Protein AF-A0A4Y2QV18-F1 (afdb_monomer_lite)

pLDDT: mean 75.85, std 22.38, range [31.89, 98.62]

Foldseek 3Di:
DDPPPDPPPCPPPDPVVVVVVVLLVVCPPDDDDPVLVVLLVVLLVLVVLLVVLVVQLVVLVVQLVPDDPPPPSNVVSVVSNVVSVVVNVVSVVVNVVSDDRPDPPDPSDDDPPVPVDPCPDDPPPDDPPPPPDPPDDDDDDDDDDDDDDDDDDPPDDDDDDDDDDDDD

Structure (mmCIF, N/CA/C/O backbone):
data_AF-A0A4Y2QV18-F1
#
_entry.id   AF-A0A4Y2QV18-F1
#
loop_
_atom_site.group_PDB
_atom_site.id
_atom_site.type_symbol
_atom_site.label_atom_id
_atom_site.label_alt_id
_atom_site.label_comp_id
_atom_site.label_asym_id
_atom_site.label_entity_id
_atom_site.label_seq_id
_atom_site.pdbx_PDB_ins_code
_atom_site.Cartn_x
_atom_site.Cartn_y
_atom_site.Cartn_z
_atom_site.occupancy
_atom_site.B_iso_or_equiv
_atom_site.auth_seq_id
_atom_site.auth_comp_id
_atom_site.auth_asym_id
_atom_site.auth_atom_id
_atom_site.pdbx_PDB_model_num
ATOM 1 N N . MET A 1 1 ? 30.999 -0.604 -33.879 1.00 43.47 1 MET A N 1
ATOM 2 C CA . MET A 1 1 ? 30.981 -1.204 -32.530 1.00 43.47 1 MET A CA 1
ATOM 3 C C . MET A 1 1 ? 30.431 -2.603 -32.686 1.00 43.47 1 MET A C 1
ATOM 5 O O . MET A 1 1 ? 29.221 -2.785 -32.724 1.00 43.47 1 MET A O 1
ATOM 9 N N . ASP A 1 2 ? 31.330 -3.554 -32.902 1.00 45.19 2 ASP A N 1
ATOM 10 C CA . ASP A 1 2 ? 30.995 -4.957 -33.115 1.00 45.19 2 ASP A CA 1
ATOM 11 C C . ASP A 1 2 ? 30.798 -5.645 -31.763 1.00 45.19 2 ASP A C 1
ATOM 13 O O . ASP A 1 2 ? 31.743 -6.153 -31.169 1.00 45.19 2 ASP A O 1
ATOM 17 N N . ASN A 1 3 ? 29.559 -5.671 -31.270 1.00 53.31 3 ASN A N 1
ATOM 18 C CA . ASN A 1 3 ? 29.176 -6.563 -30.175 1.00 53.31 3 ASN A CA 1
ATOM 19 C C . ASN A 1 3 ? 28.880 -7.959 -30.743 1.00 53.31 3 ASN A C 1
ATOM 21 O O . ASN A 1 3 ? 27.732 -8.396 -30.797 1.00 53.31 3 ASN A O 1
ATOM 25 N N . ARG A 1 4 ? 29.923 -8.679 -31.173 1.00 54.59 4 ARG A N 1
ATOM 26 C CA . ARG A 1 4 ? 29.863 -10.147 -31.213 1.00 54.59 4 ARG A CA 1
ATOM 27 C C . ARG A 1 4 ? 30.096 -10.650 -29.792 1.00 54.59 4 ARG A C 1
ATOM 29 O O . ARG A 1 4 ? 31.232 -10.829 -29.370 1.00 54.59 4 ARG A O 1
ATOM 36 N N . LEU A 1 5 ? 29.002 -10.820 -29.055 1.00 51.59 5 LEU A N 1
ATOM 37 C CA . LEU A 1 5 ? 28.983 -11.517 -27.772 1.00 51.59 5 LEU A CA 1
ATOM 38 C C . LEU A 1 5 ? 29.317 -12.991 -28.025 1.00 51.59 5 LEU A C 1
ATOM 40 O O . LEU A 1 5 ? 28.550 -13.710 -28.657 1.00 51.59 5 LEU A O 1
ATOM 44 N N . THR A 1 6 ? 30.492 -13.415 -27.576 1.00 51.50 6 THR A N 1
ATOM 45 C CA . THR A 1 6 ? 30.878 -14.823 -27.481 1.00 51.50 6 THR A CA 1
ATOM 46 C C . THR A 1 6 ? 29.953 -15.553 -26.501 1.00 51.50 6 THR A C 1
ATOM 48 O O . THR A 1 6 ? 29.607 -15.010 -25.454 1.00 51.50 6 THR A O 1
ATOM 51 N N . GLU A 1 7 ? 29.565 -16.779 -26.856 1.00 61.97 7 GLU A N 1
ATOM 52 C CA . GLU A 1 7 ? 28.457 -17.577 -26.306 1.00 61.97 7 GLU A CA 1
ATOM 53 C C . GLU A 1 7 ? 28.650 -18.377 -24.978 1.00 61.97 7 GLU A C 1
ATOM 55 O O . GLU A 1 7 ? 27.750 -19.158 -24.686 1.00 61.97 7 GLU A O 1
ATOM 60 N N . PRO A 1 8 ? 29.671 -18.239 -24.093 1.00 59.47 8 PRO A N 1
ATOM 61 C CA . PRO A 1 8 ? 29.697 -19.064 -22.871 1.00 59.47 8 PRO A CA 1
ATOM 62 C C . PRO A 1 8 ? 28.826 -18.559 -21.700 1.00 59.47 8 PRO A C 1
ATOM 64 O O . PRO A 1 8 ? 28.587 -19.313 -20.764 1.00 59.47 8 PRO A O 1
ATOM 67 N N . GLU A 1 9 ? 28.345 -17.307 -21.695 1.00 62.16 9 GLU A N 1
ATOM 68 C CA . GLU A 1 9 ? 27.638 -16.735 -20.521 1.00 62.16 9 GLU A CA 1
ATOM 69 C C . GLU A 1 9 ? 26.154 -17.129 -20.395 1.00 62.16 9 GLU A C 1
ATOM 71 O O . GLU A 1 9 ? 25.531 -16.854 -19.370 1.00 62.16 9 GLU A O 1
ATOM 76 N N . TYR A 1 10 ? 25.572 -17.751 -21.423 1.00 66.19 10 TYR A N 1
ATOM 77 C CA . TYR A 1 10 ? 24.134 -18.054 -21.485 1.00 66.19 10 TYR A CA 1
ATOM 78 C C . TYR A 1 10 ? 23.827 -19.555 -21.586 1.00 66.19 10 TYR A C 1
ATOM 80 O O . TYR A 1 10 ? 22.660 -19.950 -21.649 1.00 66.19 10 TYR A O 1
ATOM 88 N N . GLU A 1 11 ? 24.860 -20.397 -21.588 1.00 74.38 11 GLU A N 1
ATOM 89 C CA . GLU A 1 11 ? 24.728 -21.841 -21.744 1.00 74.38 11 GLU A CA 1
ATOM 90 C C . GLU A 1 11 ? 24.118 -22.463 -20.472 1.00 74.38 11 GLU A C 1
ATOM 92 O O . GLU A 1 11 ? 24.611 -22.273 -19.363 1.00 74.38 11 GLU A O 1
ATOM 97 N N . GLY A 1 12 ? 22.987 -23.164 -20.615 1.00 81.12 12 GLY A N 1
ATOM 98 C CA . GLY A 1 12 ? 22.248 -23.765 -19.493 1.00 81.12 12 GLY A CA 1
ATOM 99 C C . GLY A 1 12 ? 21.247 -22.846 -18.778 1.00 81.12 12 GLY A C 1
ATOM 100 O O . GLY A 1 12 ? 20.502 -23.328 -17.925 1.00 81.12 12 GLY A O 1
ATOM 101 N N . LEU A 1 13 ? 21.168 -21.559 -19.139 1.00 85.12 13 LEU A N 1
ATOM 102 C CA . LEU A 1 13 ? 20.156 -20.643 -18.605 1.00 85.12 13 LEU A CA 1
ATOM 103 C C . LEU A 1 13 ? 18.820 -20.794 -19.333 1.00 85.12 13 LEU A C 1
ATOM 105 O O . LEU A 1 13 ? 18.767 -20.910 -20.562 1.00 85.12 13 LEU A O 1
ATOM 109 N N . SER A 1 14 ? 17.721 -20.708 -18.584 1.00 90.38 14 SER A N 1
ATOM 110 C CA . SER A 1 14 ? 16.387 -20.622 -19.175 1.00 90.38 14 SER A CA 1
ATOM 111 C C . SER A 1 14 ? 16.250 -19.347 -20.012 1.00 90.38 14 SER A C 1
ATOM 113 O O . SER A 1 14 ? 16.845 -18.314 -19.707 1.00 90.38 14 SER A O 1
ATOM 115 N N . ILE A 1 15 ? 15.401 -19.379 -21.042 1.00 87.88 15 ILE A N 1
ATOM 116 C CA . ILE A 1 15 ? 15.138 -18.216 -21.912 1.00 87.88 15 ILE A CA 1
ATOM 117 C C . ILE A 1 15 ? 14.782 -16.965 -21.086 1.00 87.88 15 ILE A C 1
ATOM 119 O O . ILE A 1 15 ? 15.222 -15.861 -21.398 1.00 87.88 15 ILE A O 1
ATOM 123 N N . MET A 1 16 ? 14.042 -17.134 -19.987 1.00 85.00 16 MET A N 1
ATOM 124 C CA . MET A 1 16 ? 13.661 -16.033 -19.098 1.00 85.00 16 MET A CA 1
ATOM 125 C C . MET A 1 16 ? 14.858 -15.406 -18.372 1.00 85.00 16 MET A C 1
ATOM 127 O O . MET A 1 16 ? 14.900 -14.188 -18.202 1.00 85.00 16 MET A O 1
ATOM 131 N N . GLU A 1 17 ? 15.833 -16.207 -17.947 1.00 87.50 17 GLU A N 1
ATOM 132 C CA . GLU A 1 17 ? 17.068 -15.713 -17.328 1.00 87.50 17 GLU A CA 1
ATOM 133 C C . GLU A 1 17 ? 17.945 -14.990 -18.351 1.00 87.50 17 GLU A C 1
ATOM 135 O O . GLU A 1 17 ? 18.447 -13.903 -18.061 1.00 87.50 17 GLU A O 1
ATOM 140 N N . GLN A 1 18 ? 18.044 -15.522 -19.573 1.00 87.44 18 GLN A N 1
ATOM 141 C CA . GLN A 1 18 ? 18.773 -14.867 -20.662 1.00 87.44 18 GLN A CA 1
ATOM 142 C C . GLN A 1 18 ? 18.178 -13.483 -20.981 1.00 87.44 18 GLN A C 1
ATOM 144 O O . GLN A 1 18 ? 18.920 -12.502 -21.081 1.00 87.44 18 GLN A O 1
ATOM 149 N N . ILE A 1 19 ? 16.842 -13.375 -21.054 1.00 87.56 19 ILE A N 1
ATOM 150 C CA . ILE A 1 19 ? 16.132 -12.101 -21.274 1.00 87.56 19 ILE A CA 1
ATOM 151 C C . ILE A 1 19 ? 16.419 -11.103 -20.147 1.00 87.56 19 ILE A C 1
ATOM 153 O O . ILE A 1 19 ? 16.703 -9.936 -20.425 1.00 87.56 19 ILE A O 1
ATOM 157 N N . LYS A 1 20 ? 16.376 -11.537 -18.879 1.00 85.06 20 LYS A N 1
ATOM 158 C CA . LYS A 1 20 ? 16.672 -10.665 -17.729 1.00 85.06 20 LYS A CA 1
ATOM 159 C C . LYS A 1 20 ? 18.092 -10.110 -17.798 1.00 85.06 20 LYS A C 1
ATOM 161 O O . LYS A 1 20 ? 18.272 -8.902 -17.680 1.00 85.06 20 LYS A O 1
ATOM 166 N N . ILE A 1 21 ? 19.086 -10.967 -18.036 1.00 86.25 21 ILE A N 1
ATOM 167 C CA . ILE A 1 21 ? 20.491 -10.550 -18.140 1.00 86.25 21 ILE A CA 1
ATOM 168 C C . ILE A 1 21 ? 20.672 -9.570 -19.302 1.00 86.25 21 ILE A C 1
ATOM 170 O O . ILE A 1 21 ? 21.315 -8.534 -19.136 1.00 86.25 21 ILE A O 1
ATOM 174 N N . TRP A 1 22 ? 20.089 -9.863 -20.468 1.00 86.75 22 TRP A N 1
ATOM 175 C CA . TRP A 1 22 ? 20.160 -8.966 -21.620 1.00 86.75 22 TRP A CA 1
ATOM 176 C C . TRP A 1 22 ? 19.529 -7.601 -21.318 1.00 86.75 22 TRP A C 1
ATOM 178 O O . TRP A 1 22 ? 20.143 -6.570 -21.589 1.00 86.75 22 TRP A O 1
ATOM 188 N N . SER A 1 23 ? 18.356 -7.578 -20.678 1.00 82.81 23 SER A N 1
ATOM 189 C CA . SER A 1 23 ? 17.706 -6.336 -20.250 1.00 82.81 23 SER A CA 1
ATOM 190 C C . SER A 1 23 ? 18.556 -5.538 -19.259 1.00 82.81 23 SER A C 1
ATOM 192 O O . SER A 1 23 ? 18.558 -4.312 -19.333 1.00 82.81 23 SER A O 1
ATOM 194 N N . THR A 1 24 ? 19.253 -6.194 -18.331 1.00 83.75 24 THR A N 1
ATOM 195 C CA . THR A 1 24 ? 20.145 -5.521 -17.376 1.00 83.75 24 THR A CA 1
ATOM 196 C C . THR A 1 24 ? 21.332 -4.888 -18.093 1.00 83.75 24 THR A C 1
ATOM 198 O O . THR A 1 24 ? 21.568 -3.694 -17.928 1.00 83.75 24 THR A O 1
ATOM 201 N N . LYS A 1 25 ? 22.004 -5.639 -18.977 1.00 85.69 25 LYS A N 1
ATOM 202 C CA . LYS A 1 25 ? 23.137 -5.141 -19.775 1.00 85.69 25 LYS A CA 1
ATOM 203 C C . LYS A 1 25 ? 22.757 -3.935 -20.644 1.00 85.69 25 LYS A C 1
ATOM 205 O O . LYS A 1 25 ? 23.552 -3.019 -20.797 1.00 85.69 25 LYS A O 1
ATOM 210 N N . GLN A 1 26 ? 21.532 -3.892 -21.175 1.00 82.75 26 GLN A N 1
ATOM 211 C CA . GLN A 1 26 ? 21.031 -2.736 -21.938 1.00 82.75 26 GLN A CA 1
ATOM 212 C C . GLN A 1 26 ? 20.846 -1.468 -21.087 1.00 82.75 26 GLN A C 1
ATOM 214 O O . GLN A 1 26 ? 20.861 -0.359 -21.622 1.00 82.75 26 GLN A O 1
ATOM 219 N N . LYS A 1 27 ? 20.640 -1.612 -19.774 1.00 84.06 27 LYS A N 1
ATOM 220 C CA . LYS A 1 27 ? 20.477 -0.487 -18.841 1.00 84.06 27 LYS A CA 1
ATOM 221 C C . LYS A 1 27 ? 21.799 -0.028 -18.225 1.00 84.06 27 LYS A C 1
ATOM 223 O O . LYS A 1 27 ? 21.870 1.088 -17.714 1.00 84.06 27 LYS A O 1
ATOM 228 N N . GLU A 1 28 ? 22.838 -0.858 -18.255 1.00 83.88 28 GLU A N 1
ATOM 229 C CA . GLU A 1 28 ? 24.150 -0.516 -17.706 1.00 83.88 28 GLU A CA 1
ATOM 230 C C . GLU A 1 28 ? 24.774 0.688 -18.432 1.00 83.88 28 GLU A C 1
ATOM 232 O O . GLU A 1 28 ? 24.769 0.788 -19.657 1.00 83.88 28 GLU A O 1
ATOM 237 N N . GLY A 1 29 ? 25.297 1.644 -17.659 1.00 83.00 29 GLY A N 1
ATOM 238 C CA . GLY A 1 29 ? 25.950 2.852 -18.178 1.00 83.00 29 GLY A CA 1
ATOM 239 C C . GLY A 1 29 ? 25.007 3.944 -18.698 1.00 83.00 29 GLY A C 1
ATOM 240 O O . GLY A 1 29 ? 25.458 5.069 -18.917 1.00 83.00 29 GLY A O 1
ATOM 241 N N . ARG A 1 30 ? 23.704 3.667 -18.851 1.00 90.25 30 ARG A N 1
ATOM 242 C CA . ARG A 1 30 ? 22.702 4.672 -19.232 1.00 90.25 30 ARG A CA 1
ATOM 243 C C . ARG A 1 30 ? 22.115 5.355 -17.985 1.00 90.25 30 ARG A C 1
ATOM 245 O O . ARG A 1 30 ? 21.813 4.672 -17.007 1.00 90.25 30 ARG A O 1
ATOM 252 N N . PRO A 1 31 ? 21.885 6.681 -18.002 1.00 90.19 31 PRO A N 1
ATOM 253 C CA . PRO A 1 31 ? 21.084 7.322 -16.964 1.00 90.19 31 PRO A CA 1
ATOM 254 C C . PRO A 1 31 ? 19.627 6.812 -16.983 1.00 90.19 31 PRO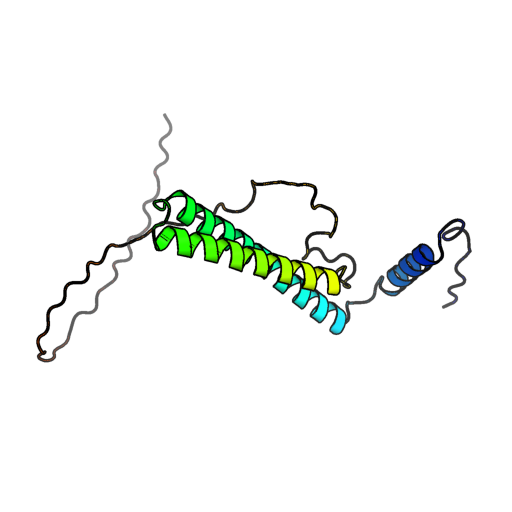 A C 1
ATOM 256 O O . PRO A 1 31 ? 19.093 6.560 -18.070 1.00 90.19 31 PRO A O 1
ATOM 259 N N . PRO A 1 32 ? 18.961 6.701 -15.816 1.00 93.06 32 PRO A N 1
ATOM 260 C CA . PRO A 1 32 ? 17.547 6.351 -15.748 1.00 93.06 32 PRO A CA 1
ATOM 261 C C . PRO A 1 32 ? 16.688 7.289 -16.593 1.00 93.06 32 PRO A C 1
ATOM 263 O O . PRO A 1 32 ? 16.917 8.500 -16.636 1.00 93.06 32 PRO A O 1
ATOM 266 N N . THR A 1 33 ? 15.690 6.722 -17.254 1.00 94.69 33 THR A N 1
ATOM 267 C CA . THR A 1 33 ? 14.694 7.493 -18.002 1.00 94.69 33 THR A CA 1
ATOM 268 C C . THR A 1 33 ? 13.711 8.193 -17.070 1.00 94.69 33 THR A C 1
ATOM 270 O O . THR A 1 33 ? 13.546 7.805 -15.913 1.00 94.69 33 THR A O 1
ATOM 273 N N . GLU A 1 34 ? 13.035 9.223 -17.577 1.00 95.94 34 GLU A N 1
ATOM 274 C CA . GLU A 1 34 ? 12.009 9.944 -16.818 1.00 95.94 34 GLU A CA 1
ATOM 275 C C . GLU A 1 34 ? 10.881 9.011 -16.353 1.00 95.94 34 GLU A C 1
ATOM 277 O O . GLU A 1 34 ? 10.505 9.047 -15.184 1.00 95.94 34 GLU A O 1
ATOM 282 N N . ASP A 1 35 ? 10.437 8.090 -17.212 1.00 94.81 35 ASP A N 1
ATOM 283 C CA . ASP A 1 35 ? 9.412 7.094 -16.878 1.00 94.81 35 ASP A CA 1
ATOM 284 C C . ASP A 1 35 ? 9.865 6.134 -15.763 1.00 94.81 35 ASP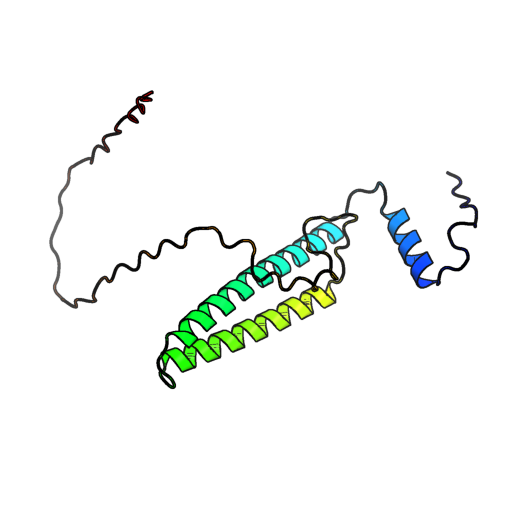 A C 1
ATOM 286 O O . ASP A 1 35 ? 9.098 5.800 -14.852 1.00 94.81 35 ASP A O 1
ATOM 290 N N . GLU A 1 36 ? 11.132 5.704 -15.786 1.00 93.94 36 GLU A N 1
ATOM 291 C CA . GLU A 1 36 ? 11.708 4.866 -14.727 1.00 93.94 36 GLU A CA 1
ATOM 292 C C . GLU A 1 36 ? 11.790 5.623 -13.398 1.00 93.94 36 GLU A C 1
ATOM 294 O O . GLU A 1 36 ? 11.496 5.058 -12.341 1.00 93.94 36 GLU A O 1
ATOM 299 N N . LEU A 1 37 ? 12.152 6.908 -13.442 1.00 95.81 37 LEU A N 1
ATOM 300 C CA . LEU A 1 37 ? 12.184 7.777 -12.268 1.00 95.81 37 LEU A CA 1
ATOM 301 C C . LEU A 1 37 ? 10.780 8.041 -11.716 1.00 95.81 37 LEU A C 1
ATOM 303 O O . LEU A 1 37 ? 10.598 7.994 -10.499 1.00 95.81 37 LEU A O 1
ATOM 307 N N . ALA A 1 38 ? 9.790 8.263 -12.581 1.00 97.12 38 ALA A N 1
ATOM 308 C CA . ALA A 1 38 ? 8.395 8.447 -12.192 1.00 97.12 38 ALA A CA 1
ATOM 309 C C . ALA A 1 38 ? 7.837 7.185 -11.522 1.00 97.12 38 ALA A C 1
ATOM 311 O O . ALA A 1 38 ? 7.244 7.256 -10.445 1.00 97.12 38 ALA A O 1
ATOM 312 N N . THR A 1 39 ? 8.114 6.015 -12.099 1.00 95.81 39 THR A N 1
ATOM 313 C CA . THR A 1 39 ? 7.735 4.724 -11.510 1.00 95.81 39 THR A CA 1
ATOM 314 C C . THR A 1 39 ? 8.426 4.506 -10.161 1.00 95.81 39 THR A C 1
ATOM 316 O O . THR A 1 39 ? 7.783 4.128 -9.186 1.00 95.81 39 THR A O 1
ATOM 319 N N . CYS A 1 40 ? 9.726 4.807 -10.063 1.00 96.19 40 CYS A N 1
ATOM 320 C CA . CYS A 1 40 ? 10.467 4.761 -8.801 1.00 96.19 40 CYS A CA 1
ATOM 321 C C . CYS A 1 40 ? 9.846 5.681 -7.738 1.00 96.19 40 CYS A C 1
ATOM 323 O O . CYS A 1 40 ? 9.658 5.262 -6.597 1.00 96.19 40 CYS A O 1
ATOM 325 N N . ALA A 1 41 ? 9.474 6.911 -8.097 1.00 96.94 41 ALA A N 1
ATOM 326 C CA . ALA A 1 41 ? 8.817 7.834 -7.179 1.00 96.94 41 ALA A CA 1
ATOM 327 C C . ALA A 1 41 ? 7.448 7.308 -6.712 1.00 96.94 41 ALA A C 1
ATOM 329 O O . ALA A 1 41 ? 7.134 7.398 -5.525 1.00 96.94 41 ALA A O 1
ATOM 330 N N . ALA A 1 42 ? 6.666 6.699 -7.608 1.00 96.94 42 ALA A N 1
ATOM 331 C CA . ALA A 1 42 ? 5.378 6.104 -7.266 1.00 96.94 42 ALA A CA 1
ATOM 332 C C . ALA A 1 42 ? 5.520 4.936 -6.276 1.00 96.94 42 ALA A C 1
ATOM 334 O O . ALA A 1 42 ? 4.801 4.894 -5.278 1.00 96.94 42 ALA A O 1
ATOM 335 N N . ILE A 1 43 ? 6.485 4.035 -6.494 1.00 96.12 43 ILE A N 1
ATOM 336 C CA . ILE A 1 43 ? 6.799 2.954 -5.543 1.00 96.12 43 ILE A CA 1
ATOM 337 C C . ILE A 1 43 ? 7.211 3.552 -4.190 1.00 96.12 43 ILE A C 1
ATOM 339 O O . ILE A 1 43 ? 6.750 3.098 -3.145 1.00 96.12 43 ILE A O 1
ATOM 343 N N . GLN A 1 44 ? 8.018 4.619 -4.196 1.00 95.56 44 GLN A N 1
ATOM 344 C CA . GLN A 1 44 ? 8.508 5.246 -2.965 1.00 95.56 44 GLN A CA 1
ATOM 345 C C . GLN A 1 44 ? 7.356 5.822 -2.144 1.00 95.56 44 GLN A C 1
ATOM 347 O O . GLN A 1 44 ? 7.370 5.750 -0.916 1.00 95.56 44 GLN A O 1
ATOM 352 N N . GLU A 1 45 ? 6.368 6.412 -2.812 1.00 96.69 45 GLU A N 1
ATOM 353 C CA . GLU A 1 45 ? 5.181 6.930 -2.146 1.00 96.69 45 GLU A CA 1
ATOM 354 C C . GLU A 1 45 ? 4.370 5.802 -1.504 1.00 96.69 45 GLU A C 1
ATOM 356 O O . GLU A 1 45 ? 3.989 5.906 -0.340 1.00 96.69 45 GLU A O 1
ATOM 361 N N . GLN A 1 46 ? 4.186 4.678 -2.198 1.00 96.56 46 GLN A N 1
ATOM 362 C CA . GLN A 1 46 ? 3.508 3.516 -1.617 1.00 96.56 46 GLN A CA 1
ATOM 363 C C . GLN A 1 46 ? 4.263 2.947 -0.405 1.00 96.56 46 GLN A C 1
ATOM 365 O O . GLN A 1 46 ? 3.644 2.642 0.618 1.00 96.56 46 GLN A O 1
ATOM 370 N N . ASP A 1 47 ? 5.597 2.894 -0.453 1.00 94.38 47 ASP A N 1
ATOM 371 C CA . ASP A 1 47 ? 6.422 2.499 0.696 1.00 94.38 47 ASP A CA 1
ATOM 372 C C . ASP A 1 47 ? 6.221 3.438 1.901 1.00 94.38 47 ASP A C 1
ATOM 374 O O . ASP A 1 47 ? 6.126 2.986 3.048 1.00 94.38 47 ASP A O 1
ATOM 378 N N . ARG A 1 48 ? 6.092 4.752 1.668 1.00 94.62 48 ARG A N 1
ATOM 379 C CA . ARG A 1 48 ? 5.779 5.725 2.731 1.00 94.62 48 ARG A CA 1
ATOM 380 C C . ARG A 1 48 ? 4.392 5.483 3.317 1.00 94.62 48 ARG A C 1
ATOM 382 O O . ARG A 1 48 ? 4.253 5.431 4.541 1.00 94.62 48 ARG A O 1
ATOM 389 N N . GLN A 1 49 ? 3.387 5.275 2.469 1.00 95.75 49 GLN A N 1
ATOM 390 C CA . GLN A 1 49 ? 2.021 4.976 2.909 1.00 95.75 49 GLN A CA 1
ATOM 391 C C . GLN A 1 49 ? 1.958 3.687 3.736 1.00 95.75 49 GLN A C 1
ATOM 393 O O . GLN A 1 49 ? 1.273 3.633 4.761 1.00 95.75 49 GLN A O 1
ATOM 398 N N . LYS A 1 50 ? 2.741 2.668 3.365 1.00 94.81 50 LYS A N 1
ATOM 399 C CA . LYS A 1 50 ? 2.900 1.418 4.124 1.00 94.81 50 LYS A CA 1
ATOM 400 C C . LYS A 1 50 ? 3.436 1.663 5.535 1.00 94.81 50 LYS A C 1
ATOM 402 O O . LYS A 1 50 ? 2.913 1.102 6.500 1.00 94.81 50 LYS A O 1
ATOM 407 N N . ILE A 1 51 ? 4.442 2.525 5.692 1.00 94.69 51 ILE A N 1
ATOM 408 C CA . ILE A 1 51 ? 5.000 2.884 7.008 1.00 94.69 51 ILE A CA 1
ATOM 409 C C . ILE A 1 51 ? 3.953 3.597 7.873 1.00 94.69 51 ILE A C 1
ATOM 411 O O . ILE A 1 51 ? 3.753 3.207 9.027 1.00 94.69 51 ILE A O 1
ATOM 415 N N . ILE A 1 52 ? 3.265 4.597 7.317 1.00 95.94 52 ILE A N 1
ATOM 416 C CA . ILE A 1 52 ? 2.230 5.368 8.024 1.00 95.94 52 ILE A CA 1
ATOM 417 C C . ILE A 1 52 ? 1.090 4.443 8.464 1.00 95.94 52 ILE A C 1
ATOM 419 O O . ILE A 1 52 ? 0.747 4.387 9.645 1.00 95.94 52 ILE A O 1
ATOM 423 N N . THR A 1 53 ? 0.583 3.616 7.550 1.00 96.81 53 THR A N 1
ATOM 424 C CA . THR A 1 53 ? -0.510 2.674 7.829 1.00 96.81 53 THR A CA 1
ATOM 425 C C . THR A 1 53 ? -0.137 1.691 8.943 1.00 96.81 53 THR A C 1
ATOM 427 O O . THR A 1 53 ? -0.937 1.426 9.842 1.00 96.81 53 THR A O 1
ATOM 430 N N . ARG A 1 54 ? 1.107 1.190 8.968 1.00 96.56 54 ARG A N 1
ATOM 431 C CA . ARG A 1 54 ? 1.606 0.349 10.072 1.00 96.56 54 ARG A CA 1
ATOM 432 C C . ARG A 1 54 ? 1.579 1.086 11.414 1.00 96.56 54 ARG A C 1
ATOM 434 O O . ARG A 1 54 ? 1.201 0.488 12.423 1.00 96.56 54 ARG A O 1
ATOM 441 N N . GLN A 1 55 ? 1.974 2.359 11.453 1.00 97.31 55 GLN A N 1
ATOM 442 C CA . GLN A 1 55 ? 1.909 3.168 12.675 1.00 97.31 55 GLN A CA 1
ATOM 443 C C . GLN A 1 55 ? 0.462 3.358 13.145 1.00 97.31 55 GLN A C 1
ATOM 445 O O . GLN A 1 55 ? 0.177 3.171 14.331 1.00 97.31 55 GLN A O 1
ATOM 450 N N . ASP A 1 56 ? -0.460 3.632 12.227 1.00 97.25 56 ASP A N 1
ATOM 451 C CA . ASP A 1 56 ? -1.877 3.812 12.543 1.00 97.25 56 ASP A CA 1
ATOM 452 C C . ASP A 1 56 ? -2.528 2.533 13.075 1.00 97.25 56 ASP A C 1
ATOM 454 O O . ASP A 1 56 ? -3.253 2.579 14.074 1.00 97.25 56 ASP A O 1
ATOM 458 N N . ILE A 1 57 ? -2.188 1.368 12.508 1.00 97.94 57 ILE A N 1
ATOM 459 C CA . ILE A 1 57 ? -2.606 0.064 13.044 1.00 97.94 57 ILE A CA 1
ATOM 460 C C . ILE A 1 57 ? -2.131 -0.094 14.493 1.00 97.94 57 ILE A C 1
ATOM 462 O O . ILE A 1 57 ? -2.918 -0.491 15.358 1.00 97.94 57 ILE A O 1
ATOM 466 N N . ARG A 1 58 ? -0.860 0.219 14.789 1.00 97.88 58 ARG A N 1
ATOM 467 C CA . ARG A 1 58 ? -0.315 0.124 16.158 1.00 97.88 58 ARG A CA 1
ATOM 468 C C . ARG A 1 58 ? -1.058 1.057 17.116 1.00 97.88 58 ARG A C 1
ATOM 470 O O . ARG A 1 58 ? -1.460 0.620 18.197 1.00 97.88 58 ARG A O 1
ATOM 477 N N . LYS A 1 59 ? -1.300 2.311 16.718 1.00 97.94 59 LYS A N 1
ATOM 478 C CA . LYS A 1 59 ? -2.052 3.294 17.517 1.00 97.94 59 LYS A CA 1
ATOM 479 C C . LYS A 1 59 ? -3.490 2.832 17.771 1.00 97.94 59 LYS A C 1
ATOM 481 O O . LYS A 1 59 ? -3.941 2.856 18.917 1.00 97.94 59 LYS A O 1
ATOM 486 N N . ALA A 1 60 ? -4.190 2.346 16.748 1.00 97.94 60 ALA A N 1
ATOM 487 C CA . ALA A 1 60 ? -5.556 1.840 16.873 1.00 97.94 60 ALA A CA 1
ATOM 488 C C . ALA A 1 60 ? -5.632 0.605 17.790 1.00 97.94 60 ALA A C 1
ATOM 490 O O . ALA A 1 60 ? -6.474 0.558 18.686 1.00 97.94 60 ALA A O 1
ATOM 491 N N . ARG A 1 61 ? -4.689 -0.340 17.671 1.00 98.19 61 ARG A N 1
ATOM 492 C CA . ARG A 1 61 ? -4.575 -1.491 18.588 1.00 98.19 61 ARG A CA 1
ATOM 493 C C . ARG A 1 61 ? -4.304 -1.064 20.033 1.00 98.19 61 ARG A C 1
ATOM 495 O O . ARG A 1 61 ? -4.899 -1.623 20.953 1.00 98.19 61 ARG A O 1
ATOM 502 N N . LYS A 1 62 ? -3.448 -0.056 20.252 1.00 98.19 62 LYS A N 1
ATOM 503 C CA . LYS A 1 62 ? -3.178 0.510 21.587 1.00 98.19 62 LYS A CA 1
ATOM 504 C C . LYS A 1 62 ? -4.449 1.113 22.195 1.00 98.19 62 LYS A C 1
ATOM 506 O O . LYS A 1 62 ? -4.726 0.860 23.366 1.00 98.19 62 LYS A O 1
ATOM 511 N N . ARG A 1 63 ? -5.247 1.853 21.410 1.00 97.88 63 ARG A N 1
ATOM 512 C CA . ARG A 1 63 ? -6.561 2.375 21.840 1.00 97.88 63 ARG A CA 1
ATOM 513 C C . ARG A 1 63 ? -7.543 1.249 22.159 1.00 97.88 63 ARG A C 1
ATOM 515 O O . ARG A 1 63 ? -8.192 1.292 23.201 1.00 97.88 63 ARG A O 1
ATOM 522 N N . LEU A 1 64 ? -7.599 0.219 21.315 1.00 97.94 64 LEU A N 1
ATOM 523 C CA . LEU A 1 64 ? -8.472 -0.936 21.510 1.00 97.94 64 LEU A CA 1
ATOM 524 C C . LEU A 1 64 ? -8.158 -1.665 22.824 1.00 97.94 64 LEU A C 1
ATOM 526 O O . LEU A 1 64 ? -9.061 -1.891 23.620 1.00 97.94 64 LEU A O 1
ATOM 530 N N . LYS A 1 65 ? -6.876 -1.947 23.099 1.00 98.06 65 LYS A N 1
ATOM 531 C CA . LYS A 1 65 ? -6.435 -2.631 24.329 1.00 98.06 65 LYS A CA 1
ATOM 532 C C . LYS A 1 65 ? -6.761 -1.850 25.609 1.00 98.06 65 LYS A C 1
ATOM 534 O O . LYS A 1 65 ? -6.985 -2.458 26.648 1.00 98.06 65 LYS A O 1
ATOM 539 N N . LYS A 1 66 ? -6.757 -0.514 25.547 1.00 97.44 66 LYS A N 1
ATOM 540 C CA . LYS A 1 66 ? -7.067 0.362 26.692 1.00 97.44 66 LYS A CA 1
ATOM 541 C C . LYS A 1 66 ? -8.570 0.566 26.912 1.00 97.44 66 LYS A C 1
ATOM 543 O O . LYS A 1 66 ? -8.963 1.042 27.972 1.00 97.44 66 LYS A O 1
ATOM 548 N N . SER A 1 67 ? -9.397 0.266 25.914 1.00 97.31 67 SER A N 1
ATOM 549 C CA . SER A 1 67 ? -10.829 0.554 25.958 1.00 97.31 67 SER A CA 1
ATOM 550 C C . SER A 1 67 ? -11.597 -0.544 26.691 1.00 97.31 67 SER A C 1
ATOM 552 O O . SER A 1 67 ? -11.253 -1.722 26.611 1.00 97.31 67 SER A O 1
ATOM 554 N N . LYS A 1 68 ? -12.684 -0.168 27.375 1.00 97.75 68 LYS A N 1
ATOM 555 C CA . LYS A 1 68 ? -13.604 -1.146 27.972 1.00 97.75 68 LYS A CA 1
ATOM 556 C C . LYS A 1 68 ? -14.253 -1.986 26.860 1.00 97.75 68 LYS A C 1
ATOM 558 O O . LYS A 1 68 ? -14.660 -1.400 25.849 1.00 97.75 68 LYS A O 1
ATOM 563 N N . PRO A 1 69 ? -14.398 -3.312 27.029 1.00 96.69 69 PRO A N 1
ATOM 564 C CA . PRO A 1 69 ? -15.103 -4.150 26.063 1.00 96.69 69 PRO A CA 1
ATOM 565 C C . PRO A 1 69 ? -16.489 -3.586 25.735 1.00 96.69 69 PRO A C 1
ATOM 567 O O . PRO A 1 69 ? -17.172 -3.079 26.622 1.00 96.69 69 PRO A O 1
ATOM 570 N N . ASN A 1 70 ? -16.883 -3.650 24.460 1.00 95.56 70 ASN A N 1
ATOM 571 C CA . ASN A 1 70 ? -18.166 -3.157 23.932 1.00 95.56 70 ASN A CA 1
ATOM 572 C C . ASN A 1 70 ? -18.461 -1.661 24.142 1.00 95.56 70 ASN A C 1
ATOM 574 O O . ASN A 1 70 ? -19.545 -1.205 23.788 1.00 95.56 70 ASN A O 1
ATOM 578 N N . SER A 1 71 ? -17.518 -0.875 24.669 1.00 98.06 71 SER A N 1
ATOM 579 C CA . SER A 1 71 ? -17.647 0.582 24.641 1.00 98.06 71 SER A CA 1
ATOM 580 C C . SER A 1 71 ? -17.625 1.087 23.199 1.00 98.06 71 SER A C 1
ATOM 582 O O . SER A 1 71 ? -16.987 0.489 22.329 1.00 98.06 71 SER A O 1
ATOM 584 N N . GLU A 1 72 ? -18.260 2.230 22.950 1.00 98.12 72 GLU A N 1
ATOM 585 C CA . GLU A 1 72 ? -18.204 2.892 21.643 1.00 98.12 72 GLU A CA 1
ATOM 586 C C . GLU A 1 72 ? -16.754 3.117 21.184 1.00 98.12 72 GLU A C 1
ATOM 588 O O . GLU A 1 72 ? -16.408 2.849 20.033 1.00 98.12 72 GLU A O 1
ATOM 593 N N . ALA A 1 73 ? -15.875 3.504 22.115 1.00 97.56 73 ALA A N 1
ATOM 594 C CA . ALA A 1 73 ? -14.446 3.658 21.868 1.00 97.56 73 ALA A CA 1
ATOM 595 C C . ALA A 1 73 ? -13.780 2.350 21.402 1.00 97.56 73 ALA A C 1
ATOM 597 O O . ALA A 1 73 ? -13.010 2.369 20.440 1.00 97.56 73 ALA A O 1
ATOM 598 N N . ALA A 1 74 ? -14.095 1.210 22.031 1.00 98.12 74 ALA A N 1
ATOM 599 C CA . ALA A 1 74 ? -13.576 -0.093 21.612 1.00 98.12 74 ALA A CA 1
ATOM 600 C C . ALA A 1 74 ? -14.098 -0.494 20.226 1.00 98.12 74 ALA A C 1
ATOM 602 O O . ALA A 1 74 ? -13.317 -0.925 19.380 1.00 98.12 74 ALA A O 1
ATOM 603 N N . ILE A 1 75 ? -15.394 -0.301 19.965 1.00 98.31 75 ILE A N 1
ATOM 604 C CA . ILE A 1 75 ? -16.008 -0.601 18.663 1.00 98.31 75 ILE A CA 1
ATOM 605 C C . ILE A 1 75 ? -15.361 0.250 17.563 1.00 98.31 75 ILE A C 1
ATOM 607 O O . ILE A 1 75 ? -15.003 -0.267 16.504 1.00 98.31 75 ILE A O 1
ATOM 611 N N . LYS A 1 76 ? -15.155 1.547 17.816 1.00 98.12 76 LYS A N 1
ATOM 612 C CA . LYS A 1 76 ? -14.484 2.459 16.882 1.00 98.12 76 LYS A CA 1
ATOM 613 C C . LYS A 1 76 ? -13.028 2.060 16.646 1.00 98.12 76 LYS A C 1
ATOM 615 O O . LYS A 1 76 ? -12.605 1.978 15.497 1.00 98.12 76 LYS A O 1
ATOM 620 N N . ALA A 1 77 ? -12.273 1.761 17.703 1.00 98.00 77 ALA A N 1
ATOM 621 C CA . ALA A 1 77 ? -10.879 1.343 17.583 1.00 98.00 77 ALA A CA 1
ATOM 622 C C . ALA A 1 77 ? -10.728 0.009 16.830 1.00 98.00 77 ALA A C 1
ATOM 624 O O . ALA A 1 77 ? -9.783 -0.145 16.061 1.00 98.00 77 ALA A O 1
ATOM 625 N N . ALA A 1 78 ? -11.661 -0.934 16.999 1.00 98.31 78 ALA A N 1
ATOM 626 C CA . ALA A 1 78 ? -11.686 -2.173 16.225 1.00 98.31 78 ALA A CA 1
ATOM 627 C C . ALA A 1 78 ? -11.928 -1.902 14.730 1.00 98.31 78 ALA A C 1
ATOM 629 O O . ALA A 1 78 ? -11.148 -2.355 13.895 1.00 98.31 78 ALA A O 1
ATOM 630 N N . LYS A 1 79 ? -12.930 -1.074 14.399 1.00 98.56 79 LYS A N 1
ATOM 631 C CA . LYS A 1 79 ? -13.197 -0.652 13.013 1.00 98.56 79 LYS A CA 1
ATOM 632 C C . LYS A 1 79 ? -12.004 0.065 12.379 1.00 98.56 79 LYS A C 1
ATOM 634 O O . LYS A 1 79 ? -11.702 -0.176 11.216 1.00 98.56 79 LYS A O 1
ATOM 639 N N . ASP A 1 80 ? -11.316 0.922 13.133 1.00 98.38 80 ASP A N 1
ATOM 640 C CA . ASP A 1 80 ? -10.085 1.573 12.676 1.00 98.38 80 ASP A CA 1
ATOM 641 C C . ASP A 1 80 ? -9.007 0.534 12.330 1.00 98.38 80 ASP A C 1
ATOM 643 O O . ASP A 1 80 ? -8.402 0.621 11.265 1.00 98.38 80 ASP A O 1
ATOM 647 N N . VAL A 1 81 ? -8.775 -0.461 13.199 1.00 98.38 81 VAL A N 1
ATOM 648 C CA . VAL A 1 81 ? -7.794 -1.530 12.939 1.00 98.38 81 VAL A CA 1
ATOM 649 C C . VAL A 1 81 ? -8.109 -2.255 11.635 1.00 98.38 81 VAL A C 1
ATOM 651 O O . VAL A 1 81 ? -7.193 -2.483 10.846 1.00 98.38 81 VAL A O 1
ATOM 654 N N . ASP A 1 82 ? -9.369 -2.608 11.402 1.00 98.50 82 ASP A N 1
ATOM 655 C CA . ASP A 1 82 ? -9.763 -3.313 10.182 1.00 98.50 82 ASP A CA 1
ATOM 656 C C . ASP A 1 82 ? -9.637 -2.412 8.948 1.00 98.50 82 ASP A C 1
ATOM 658 O O . ASP A 1 82 ? -9.001 -2.812 7.975 1.00 98.50 82 ASP A O 1
ATOM 662 N N . ARG A 1 83 ? -10.073 -1.147 9.027 1.00 98.62 83 ARG A N 1
ATOM 663 C CA . ARG A 1 83 ? -9.887 -0.166 7.945 1.00 98.62 83 ARG A CA 1
ATOM 664 C C . ARG A 1 83 ? -8.416 -0.007 7.558 1.00 98.62 83 ARG A C 1
ATOM 666 O O . ARG A 1 83 ? -8.091 0.008 6.374 1.00 98.62 83 ARG A O 1
ATOM 673 N N . TYR A 1 84 ? -7.514 0.108 8.532 1.00 98.44 84 TYR A N 1
ATOM 674 C CA . TYR A 1 84 ? -6.088 0.254 8.237 1.00 98.44 84 TYR A CA 1
ATOM 675 C C . TYR A 1 84 ? -5.455 -1.045 7.722 1.00 98.44 84 TYR A C 1
ATOM 677 O O . TYR A 1 84 ? -4.558 -0.990 6.886 1.00 98.44 84 TYR A O 1
ATOM 685 N N . LYS A 1 85 ? -5.919 -2.224 8.158 1.00 97.94 85 LYS A N 1
ATOM 686 C CA . LYS A 1 85 ? -5.494 -3.496 7.547 1.00 97.94 85 LYS A CA 1
ATOM 687 C C . LYS A 1 85 ? -5.922 -3.581 6.086 1.00 97.94 85 LYS A C 1
ATOM 689 O O . LYS A 1 85 ? -5.158 -4.081 5.268 1.00 97.94 85 LYS A O 1
ATOM 694 N N . ASP A 1 86 ? -7.124 -3.122 5.765 1.00 98.19 86 ASP A N 1
ATOM 695 C CA . ASP A 1 86 ? -7.640 -3.114 4.397 1.00 98.19 86 ASP A CA 1
ATOM 696 C C . ASP A 1 86 ? -6.838 -2.151 3.516 1.00 98.19 86 ASP A C 1
ATOM 698 O O . ASP A 1 86 ? -6.404 -2.536 2.432 1.00 98.19 86 ASP A O 1
ATOM 702 N N . ALA A 1 87 ? -6.541 -0.950 4.025 1.00 97.56 87 ALA A N 1
ATOM 703 C CA . ALA A 1 87 ? -5.636 -0.006 3.371 1.00 97.56 87 ALA A CA 1
ATOM 704 C C . ALA A 1 87 ? -4.244 -0.616 3.137 1.00 97.56 87 ALA A C 1
ATOM 706 O O . ALA A 1 87 ? -3.678 -0.464 2.057 1.00 97.56 87 ALA A O 1
ATOM 707 N N . MET A 1 88 ? -3.717 -1.369 4.108 1.00 97.06 88 MET A N 1
ATOM 708 C CA . MET A 1 88 ? -2.429 -2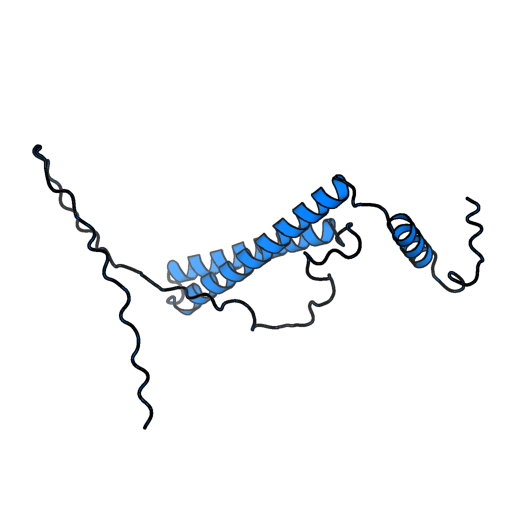.043 3.958 1.00 97.06 88 MET A CA 1
ATOM 709 C C . MET A 1 88 ? -2.463 -3.082 2.825 1.00 97.06 88 MET A C 1
ATOM 711 O O . MET A 1 88 ? -1.591 -3.082 1.963 1.00 97.06 88 MET A O 1
ATOM 715 N N . ARG A 1 89 ? -3.513 -3.910 2.751 1.00 96.81 89 ARG A N 1
ATOM 716 C CA . ARG A 1 89 ? -3.668 -4.863 1.637 1.00 96.81 89 ARG A CA 1
ATOM 717 C C . ARG A 1 89 ? -3.762 -4.160 0.281 1.00 96.81 89 ARG A C 1
ATOM 719 O O . ARG A 1 89 ? -3.212 -4.662 -0.691 1.00 96.81 89 ARG A O 1
ATOM 726 N N . ALA A 1 90 ? -4.424 -3.004 0.216 1.00 97.06 90 ALA A N 1
ATOM 727 C CA . ALA A 1 90 ? -4.516 -2.222 -1.014 1.00 97.06 90 ALA A CA 1
ATOM 728 C C . ALA A 1 90 ? -3.147 -1.680 -1.463 1.00 97.06 90 ALA A C 1
ATOM 730 O O . ALA A 1 90 ? -2.806 -1.792 -2.636 1.00 97.06 90 ALA A O 1
ATOM 731 N N . VAL A 1 91 ? -2.340 -1.147 -0.540 1.00 95.75 91 VAL A N 1
ATOM 732 C CA . VAL A 1 91 ? -0.975 -0.681 -0.845 1.00 95.75 91 VAL A CA 1
ATOM 733 C C . VAL A 1 91 ? -0.079 -1.842 -1.285 1.00 95.75 91 VAL A C 1
ATOM 735 O O . VAL A 1 91 ? 0.655 -1.710 -2.262 1.00 95.75 91 VAL A O 1
ATOM 738 N N . ASP A 1 92 ? -0.164 -2.992 -0.610 1.00 94.75 92 ASP A N 1
ATOM 739 C CA . ASP A 1 92 ? 0.598 -4.189 -0.986 1.00 94.75 92 ASP A CA 1
ATOM 740 C C . ASP A 1 92 ? 0.226 -4.681 -2.393 1.00 94.75 92 ASP A C 1
ATOM 742 O O . ASP A 1 92 ? 1.105 -5.049 -3.172 1.00 94.75 92 ASP A O 1
ATOM 746 N N . GLU A 1 93 ? -1.057 -4.622 -2.758 1.00 95.88 93 GLU A N 1
ATOM 747 C CA . GLU A 1 93 ? -1.517 -4.960 -4.106 1.00 95.88 93 GLU A CA 1
ATOM 748 C C . GLU A 1 93 ? -0.985 -3.980 -5.161 1.00 95.88 93 GLU A C 1
ATOM 750 O O . GLU A 1 93 ? -0.505 -4.403 -6.212 1.00 95.88 93 GLU A O 1
ATOM 755 N N . VAL A 1 94 ? -0.994 -2.674 -4.878 1.00 95.00 94 VAL A N 1
ATOM 756 C CA . VAL A 1 94 ? -0.414 -1.666 -5.780 1.00 95.00 94 VAL A CA 1
ATOM 757 C C . VAL A 1 94 ? 1.088 -1.899 -5.968 1.00 95.00 94 VAL A C 1
ATOM 759 O O . VAL A 1 94 ? 1.571 -1.894 -7.100 1.00 95.00 94 VAL A O 1
ATOM 762 N N . LEU A 1 95 ? 1.833 -2.161 -4.890 1.00 93.75 95 LEU A N 1
ATOM 763 C CA . LEU A 1 95 ? 3.261 -2.492 -4.962 1.00 93.75 95 LEU A CA 1
ATOM 764 C C . LEU A 1 95 ? 3.511 -3.766 -5.780 1.00 93.75 95 LEU A C 1
ATOM 766 O O . LEU A 1 95 ? 4.434 -3.805 -6.592 1.00 93.75 95 LEU A O 1
ATOM 770 N N . ARG A 1 96 ? 2.658 -4.786 -5.630 1.00 93.38 96 ARG A N 1
ATOM 771 C CA . ARG A 1 96 ? 2.724 -6.022 -6.423 1.00 93.38 96 ARG A CA 1
ATOM 772 C C . ARG A 1 96 ? 2.529 -5.758 -7.919 1.00 93.38 96 ARG A C 1
ATOM 774 O O . ARG A 1 96 ? 3.187 -6.407 -8.728 1.00 93.38 96 ARG A O 1
ATOM 781 N N . LEU A 1 97 ? 1.646 -4.825 -8.285 1.00 93.62 97 LEU A N 1
ATOM 782 C CA . LEU A 1 97 ? 1.406 -4.435 -9.679 1.00 93.62 97 LEU A CA 1
ATOM 783 C C . LEU A 1 97 ? 2.579 -3.653 -10.282 1.00 93.62 97 LEU A C 1
ATOM 785 O O . LEU A 1 97 ? 2.895 -3.860 -11.451 1.00 93.62 97 LEU A O 1
ATOM 789 N N . TYR A 1 98 ? 3.242 -2.797 -9.498 1.00 92.75 98 TYR A N 1
ATOM 790 C CA . TYR A 1 98 ? 4.474 -2.131 -9.937 1.00 92.75 98 TYR A CA 1
ATOM 791 C C . TYR A 1 98 ? 5.650 -3.105 -10.079 1.00 92.75 98 TYR A C 1
ATOM 793 O O . TYR A 1 98 ? 6.469 -2.957 -10.985 1.00 92.75 98 TYR A O 1
ATOM 801 N N . GLY A 1 99 ? 5.737 -4.108 -9.203 1.00 90.00 99 GLY A N 1
ATOM 802 C CA . GLY A 1 99 ? 6.832 -5.070 -9.194 1.00 90.00 99 GLY A CA 1
ATOM 803 C C . GLY A 1 99 ? 8.143 -4.463 -8.685 1.00 90.00 99 GLY A C 1
ATOM 804 O O . GLY A 1 99 ? 8.164 -3.682 -7.735 1.00 90.00 99 GLY A O 1
ATOM 805 N N . GLN A 1 100 ? 9.267 -4.863 -9.286 1.00 89.69 100 GLN A N 1
ATOM 806 C CA . GLN A 1 100 ? 10.586 -4.358 -8.900 1.00 89.69 100 GLN A CA 1
ATOM 807 C C . GLN A 1 100 ? 10.804 -2.937 -9.433 1.00 89.69 100 GLN A C 1
ATOM 809 O O . GLN A 1 100 ? 10.425 -2.621 -10.560 1.00 89.69 100 GLN A O 1
ATOM 814 N N . CYS A 1 101 ? 11.478 -2.096 -8.642 1.00 92.94 101 CYS A N 1
ATOM 815 C CA . CYS A 1 101 ? 11.879 -0.765 -9.086 1.00 92.94 101 CYS A CA 1
ATOM 816 C C . CYS A 1 101 ? 12.675 -0.857 -10.403 1.00 92.94 101 CYS A C 1
ATOM 818 O O . CYS A 1 101 ? 13.675 -1.579 -10.454 1.00 92.94 101 CYS A O 1
ATOM 820 N N . PRO A 1 102 ? 12.268 -0.139 -11.465 1.00 92.00 102 PRO A N 1
ATOM 821 C CA . PRO A 1 102 ? 12.892 -0.289 -12.776 1.00 92.00 102 PRO A CA 1
ATOM 822 C C . PRO A 1 102 ? 14.267 0.390 -12.873 1.00 92.00 102 PRO A C 1
ATOM 824 O O . PRO A 1 102 ? 15.017 0.107 -13.812 1.00 92.00 102 PRO A O 1
ATOM 827 N N . VAL A 1 103 ? 14.597 1.259 -11.910 1.00 91.94 103 VAL A N 1
ATOM 828 C CA . VAL A 1 103 ? 15.895 1.930 -11.786 1.00 91.94 103 VAL A CA 1
ATOM 829 C C . VAL A 1 103 ? 16.939 0.925 -11.298 1.00 91.94 103 VAL A C 1
ATOM 831 O O . VAL A 1 103 ? 16.842 0.394 -10.188 1.00 91.94 103 VAL A O 1
ATOM 834 N N . LEU A 1 104 ? 17.958 0.685 -12.126 1.00 87.88 104 LEU A N 1
ATOM 835 C CA . LEU A 1 104 ? 19.045 -0.242 -11.819 1.00 87.88 104 LEU A CA 1
ATOM 836 C C . LEU A 1 104 ? 19.751 0.166 -10.514 1.00 87.88 104 LEU A C 1
ATOM 838 O O . LEU A 1 104 ? 20.119 1.327 -10.342 1.00 87.88 104 LEU A O 1
ATOM 842 N N . ASN A 1 105 ? 19.946 -0.791 -9.602 1.00 85.62 105 ASN A N 1
ATOM 843 C CA . ASN A 1 105 ? 20.590 -0.587 -8.295 1.00 85.62 105 ASN A CA 1
ATOM 844 C C . ASN A 1 105 ? 19.917 0.479 -7.405 1.00 85.62 105 ASN A C 1
ATOM 846 O O . ASN A 1 105 ? 20.580 1.118 -6.586 1.00 85.62 105 ASN A O 1
ATOM 850 N N . CYS A 1 106 ? 18.604 0.689 -7.542 1.00 90.00 106 CYS A N 1
ATOM 851 C CA . CYS A 1 106 ? 17.878 1.608 -6.669 1.00 90.00 106 CYS A CA 1
ATOM 852 C C . CYS A 1 106 ? 17.923 1.150 -5.201 1.00 90.00 106 CYS A C 1
ATOM 854 O O . CYS A 1 106 ? 17.499 0.045 -4.874 1.00 90.00 106 CYS A O 1
ATOM 856 N N . THR A 1 107 ? 18.378 2.031 -4.308 1.00 89.88 107 THR A N 1
ATOM 857 C CA . THR A 1 107 ? 18.467 1.790 -2.855 1.00 89.88 107 THR A CA 1
ATOM 858 C C . THR A 1 107 ? 17.323 2.422 -2.060 1.00 89.88 107 THR A C 1
ATOM 860 O O . THR A 1 107 ? 17.299 2.341 -0.835 1.00 89.88 107 THR A O 1
ATOM 863 N N . LYS A 1 108 ? 16.374 3.083 -2.737 1.00 90.31 108 LYS A N 1
ATOM 864 C CA . LYS A 1 108 ? 15.274 3.813 -2.083 1.00 90.31 108 LYS A CA 1
ATOM 865 C C . LYS A 1 108 ? 14.163 2.904 -1.558 1.00 90.31 108 LYS A C 1
ATOM 867 O O . LYS A 1 108 ? 13.370 3.363 -0.740 1.00 90.31 108 LYS A O 1
ATOM 872 N N . HIS A 1 109 ? 14.100 1.667 -2.045 1.00 87.38 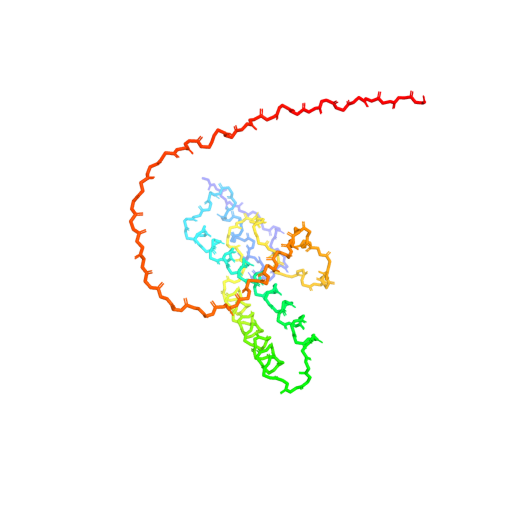109 HIS A N 1
ATOM 873 C CA . HIS A 1 109 ? 13.030 0.721 -1.746 1.00 87.38 109 HIS A CA 1
ATOM 874 C C . HIS A 1 109 ? 13.591 -0.500 -1.020 1.00 87.38 109 HIS A C 1
ATOM 876 O O . HIS A 1 109 ? 14.692 -0.948 -1.357 1.00 87.38 109 HIS A O 1
ATOM 882 N N . PRO A 1 110 ? 12.845 -1.076 -0.066 1.00 79.12 110 PRO A N 1
ATOM 883 C CA . PRO A 1 110 ? 13.157 -2.398 0.452 1.00 79.12 110 PRO A CA 1
ATOM 884 C C . PRO A 1 110 ? 13.112 -3.416 -0.694 1.00 79.12 110 PRO A C 1
ATOM 886 O O . PRO A 1 110 ? 12.226 -3.360 -1.548 1.00 79.12 110 PRO A O 1
ATOM 889 N N . LEU A 1 111 ? 14.067 -4.345 -0.732 1.00 67.81 111 LEU A N 1
ATOM 890 C CA . LEU A 1 111 ? 14.064 -5.391 -1.750 1.00 67.81 111 LEU A CA 1
ATOM 891 C C . LEU A 1 111 ? 12.868 -6.331 -1.520 1.00 67.81 111 LEU A C 1
ATOM 893 O O . LEU A 1 111 ? 12.716 -6.843 -0.409 1.00 67.81 111 LEU A O 1
ATOM 897 N N . PRO A 1 112 ? 12.040 -6.597 -2.546 1.00 61.19 112 PRO A N 1
ATOM 898 C CA . PRO A 1 112 ? 10.952 -7.559 -2.434 1.00 61.19 112 PRO A CA 1
ATOM 899 C C . PRO A 1 112 ? 11.558 -8.957 -2.253 1.00 61.19 112 PRO A C 1
ATOM 901 O O . PRO A 1 112 ? 12.127 -9.513 -3.190 1.00 61.19 112 PRO A O 1
ATOM 904 N N . GLY A 1 113 ? 11.499 -9.497 -1.034 1.00 54.31 113 GLY A N 1
ATOM 905 C CA . GLY A 1 113 ? 12.071 -10.807 -0.699 1.00 54.31 113 GLY A CA 1
ATOM 906 C C . GLY A 1 113 ? 12.795 -10.893 0.645 1.00 54.31 113 GLY A C 1
ATOM 907 O O . GLY A 1 113 ? 13.226 -11.980 1.007 1.00 54.31 113 GLY A O 1
ATOM 908 N N . ASN A 1 114 ? 12.918 -9.798 1.403 1.00 49.94 114 ASN A N 1
ATOM 909 C CA . ASN A 1 114 ? 13.432 -9.836 2.779 1.00 49.94 114 ASN A CA 1
ATOM 910 C C . ASN A 1 114 ? 12.329 -9.755 3.854 1.00 49.94 114 ASN A C 1
ATOM 912 O O . ASN A 1 114 ? 12.604 -9.348 4.982 1.00 49.94 114 ASN A O 1
ATOM 916 N N . ASP A 1 115 ? 11.100 -10.174 3.530 1.00 51.91 115 ASP A N 1
ATOM 917 C CA . ASP A 1 115 ? 9.971 -10.236 4.477 1.00 51.91 115 ASP A CA 1
ATOM 918 C C . ASP A 1 115 ? 10.213 -11.203 5.665 1.00 51.91 115 ASP A C 1
ATOM 920 O O . ASP A 1 115 ? 9.389 -11.282 6.576 1.00 51.91 115 ASP A O 1
ATOM 924 N N . ASP A 1 116 ? 11.357 -11.896 5.706 1.00 43.16 116 ASP A N 1
ATOM 925 C CA . ASP A 1 116 ? 11.754 -12.812 6.783 1.00 43.16 116 ASP A CA 1
ATOM 926 C C . ASP A 1 116 ? 12.172 -12.140 8.094 1.00 43.16 116 ASP A C 1
ATOM 928 O O . ASP A 1 116 ? 12.386 -12.827 9.096 1.00 43.16 116 ASP A O 1
ATOM 932 N N . THR A 1 117 ? 12.225 -10.812 8.171 1.00 44.00 117 THR A N 1
ATOM 933 C CA . THR A 1 117 ? 12.405 -10.154 9.465 1.00 44.00 117 THR A CA 1
ATOM 934 C C . THR A 1 117 ? 11.080 -9.607 9.964 1.00 44.00 117 THR A C 1
ATOM 936 O O . THR A 1 117 ? 10.721 -8.447 9.767 1.00 44.00 117 THR A O 1
ATOM 939 N N . ASN A 1 118 ? 10.417 -10.449 10.757 1.00 47.75 118 ASN A N 1
ATOM 940 C CA . ASN A 1 118 ? 9.640 -10.063 11.933 1.00 47.75 118 ASN A CA 1
ATOM 941 C C . ASN A 1 118 ? 10.484 -9.206 12.907 1.00 47.75 118 ASN A C 1
ATOM 943 O O . ASN A 1 118 ? 10.571 -9.509 14.095 1.00 47.75 118 ASN A O 1
ATOM 947 N N . ASN A 1 119 ? 11.148 -8.149 12.431 1.00 44.75 119 ASN A N 1
ATOM 948 C CA . ASN A 1 119 ? 11.796 -7.197 13.302 1.00 44.75 119 ASN A CA 1
ATOM 949 C C . ASN A 1 119 ? 10.730 -6.206 13.772 1.00 44.75 119 ASN A C 1
ATOM 951 O O . ASN A 1 119 ? 10.509 -5.144 13.193 1.00 44.75 119 ASN A O 1
ATOM 955 N N . GLU A 1 120 ? 10.038 -6.594 14.840 1.00 44.56 120 GLU A N 1
ATOM 956 C CA . GLU A 1 120 ? 9.191 -5.721 15.656 1.00 44.56 120 GLU A CA 1
ATOM 957 C C . GLU A 1 120 ? 9.996 -4.572 16.309 1.00 44.56 120 GLU A C 1
ATOM 959 O O . GLU A 1 120 ? 9.430 -3.736 17.008 1.00 44.56 120 GLU A O 1
ATOM 964 N N . LEU A 1 121 ? 11.306 -4.481 16.059 1.00 54.12 121 LEU A N 1
ATOM 965 C CA . LEU A 1 121 ? 12.227 -3.535 16.665 1.00 54.12 121 LEU A CA 1
ATOM 966 C C . LEU A 1 121 ? 13.157 -2.925 15.609 1.00 54.12 121 LEU A C 1
ATOM 968 O O . LEU A 1 121 ? 14.312 -3.309 15.522 1.00 54.12 121 LEU A O 1
ATOM 972 N N . ASP A 1 122 ? 12.697 -1.954 14.821 1.00 49.81 122 ASP A N 1
ATOM 973 C CA . ASP A 1 122 ? 13.546 -0.770 14.636 1.00 49.81 122 ASP A CA 1
ATOM 974 C C . ASP A 1 122 ? 12.845 0.408 13.964 1.00 49.81 122 ASP A C 1
ATOM 976 O O . ASP A 1 122 ? 12.019 0.267 13.064 1.00 49.81 122 ASP A O 1
ATOM 980 N N . ALA A 1 123 ? 13.235 1.591 14.433 1.00 51.59 123 ALA A N 1
ATOM 981 C CA . ALA A 1 123 ? 12.803 2.922 14.016 1.00 51.59 123 ALA A CA 1
ATOM 982 C C . ALA A 1 123 ? 11.393 3.385 14.446 1.00 51.59 123 ALA A C 1
ATOM 984 O O . ALA A 1 123 ? 10.610 3.902 13.652 1.00 51.59 123 ALA A O 1
ATOM 985 N N . THR A 1 124 ? 11.120 3.362 15.752 1.00 54.84 124 THR A N 1
ATOM 986 C CA . THR A 1 124 ? 10.367 4.467 16.387 1.00 54.84 124 THR A CA 1
ATOM 987 C C . THR A 1 124 ? 11.078 4.902 17.662 1.00 54.84 124 THR A C 1
ATOM 989 O O . THR A 1 124 ? 10.593 4.701 18.769 1.00 54.84 124 THR A O 1
ATOM 992 N N . SER A 1 125 ? 12.259 5.498 17.494 1.00 52.12 125 SER A N 1
ATOM 993 C CA . SER A 1 125 ? 12.901 6.321 18.522 1.00 52.12 125 SER A CA 1
ATOM 994 C C . SER A 1 125 ? 12.817 7.790 18.109 1.00 52.12 125 SER A C 1
ATOM 996 O O . SER A 1 125 ? 13.827 8.423 17.825 1.00 52.12 125 SER A O 1
ATOM 998 N N . CYS A 1 126 ? 11.603 8.336 18.067 1.00 47.72 126 CYS A N 1
ATOM 999 C CA . CYS A 1 126 ? 11.389 9.776 18.167 1.00 47.72 126 CYS A CA 1
ATOM 1000 C C . CYS A 1 126 ? 10.199 9.998 19.101 1.00 47.72 126 CYS A C 1
ATOM 1002 O O . CYS A 1 126 ? 9.056 9.724 18.752 1.00 47.72 126 CYS A O 1
ATOM 1004 N N . THR A 1 127 ? 10.537 10.412 20.317 1.00 49.91 127 THR A N 1
ATOM 1005 C CA . THR A 1 127 ? 9.712 11.040 21.354 1.00 49.91 127 THR A CA 1
ATOM 1006 C C . THR A 1 127 ? 8.364 11.599 20.869 1.00 49.91 127 THR A C 1
ATOM 1008 O O . THR A 1 127 ? 8.284 12.743 20.425 1.00 49.91 127 THR A O 1
ATOM 1011 N N . GLU A 1 128 ? 7.290 10.819 21.021 1.00 45.56 128 GLU A N 1
ATOM 1012 C CA . GLU A 1 128 ? 5.928 11.346 21.172 1.00 45.56 128 GLU A CA 1
AT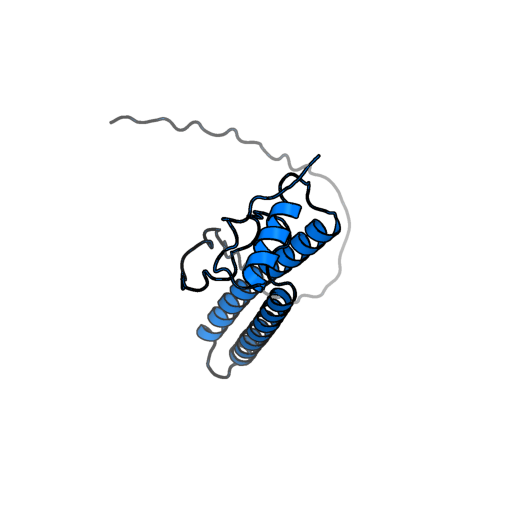OM 1013 C C . GLU A 1 128 ? 5.854 11.902 22.600 1.00 45.56 128 GLU A C 1
ATOM 1015 O O . G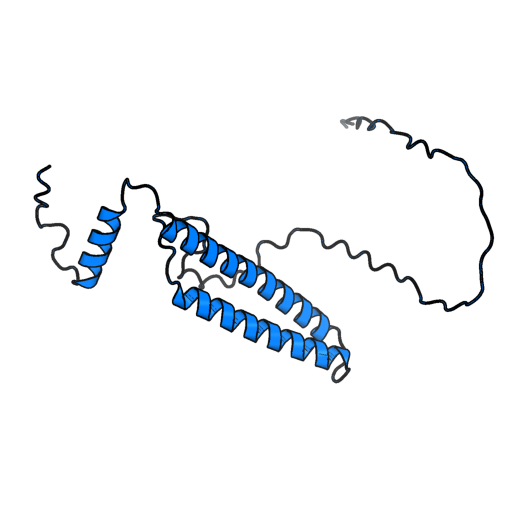LU A 1 128 ? 5.687 11.167 23.571 1.00 45.56 128 GLU A O 1
ATOM 1020 N N . MET A 1 129 ? 6.135 13.197 22.742 1.00 61.97 129 MET A N 1
ATOM 1021 C CA . MET A 1 129 ? 5.929 13.922 23.989 1.00 61.97 129 MET A CA 1
ATOM 1022 C C . MET A 1 129 ? 4.424 14.205 24.069 1.00 61.97 129 MET A C 1
ATOM 1024 O O . MET A 1 129 ? 3.927 15.108 23.405 1.00 61.97 129 MET A O 1
ATOM 1028 N N . ASP A 1 130 ? 3.693 13.364 24.800 1.00 41.69 130 ASP A N 1
ATOM 1029 C CA . ASP A 1 130 ? 2.253 13.508 25.032 1.00 41.69 130 ASP A CA 1
ATOM 1030 C C . ASP A 1 130 ? 1.966 14.810 25.816 1.00 41.69 130 ASP A C 1
ATOM 1032 O O . ASP A 1 130 ? 1.918 14.812 27.045 1.00 41.69 130 ASP A O 1
ATOM 1036 N N . THR A 1 131 ? 1.749 15.935 25.132 1.00 50.00 131 THR A N 1
ATOM 1037 C CA . THR A 1 131 ? 1.111 17.133 25.708 1.00 50.00 131 THR A CA 1
ATOM 1038 C C . THR A 1 131 ? -0.393 17.085 25.462 1.00 50.00 131 THR A C 1
ATOM 1040 O O . THR A 1 131 ? -0.961 17.872 24.708 1.00 50.00 131 THR A O 1
ATOM 1043 N N . THR A 1 132 ? -1.081 16.157 26.126 1.00 44.44 132 THR A N 1
ATOM 1044 C CA . THR A 1 132 ? -2.538 16.252 26.276 1.00 44.44 132 THR A CA 1
ATOM 1045 C C . THR A 1 132 ? -2.840 17.276 27.366 1.00 44.44 132 THR A C 1
ATOM 1047 O O . THR A 1 132 ? -2.965 16.927 28.539 1.00 44.44 132 THR A O 1
ATOM 1050 N N . SER A 1 133 ? -2.913 18.553 26.986 1.00 46.59 133 SER A N 1
ATOM 1051 C CA . SER A 1 133 ? -3.510 19.574 27.843 1.00 46.59 133 SER A CA 1
ATOM 1052 C C . SER A 1 133 ? -5.023 19.353 27.852 1.00 46.59 133 SER A C 1
ATOM 1054 O O . SER A 1 133 ? -5.689 19.486 26.827 1.00 46.59 133 SER A O 1
ATOM 1056 N N . LEU A 1 134 ? -5.537 18.943 29.008 1.00 46.69 134 LEU A N 1
ATOM 1057 C CA . LEU A 1 134 ? -6.956 18.900 29.349 1.00 46.69 134 LEU A CA 1
ATOM 1058 C C . LEU A 1 134 ? -7.417 20.355 29.523 1.00 46.69 134 LEU A C 1
ATOM 1060 O O . LEU A 1 134 ? -7.373 20.898 30.623 1.00 46.69 134 LEU A O 1
ATOM 1064 N N . ALA A 1 135 ? -7.770 21.018 28.423 1.00 41.62 135 ALA A N 1
ATOM 1065 C CA . ALA A 1 135 ? -8.538 22.253 28.485 1.00 41.62 135 ALA A CA 1
ATOM 1066 C C . ALA A 1 135 ? -10.016 21.862 28.451 1.00 41.62 135 ALA A C 1
ATOM 1068 O O . ALA A 1 135 ? -10.553 21.476 27.416 1.00 41.62 135 ALA A O 1
ATOM 1069 N N . ASP A 1 136 ? -10.575 21.864 29.653 1.00 39.44 136 ASP A N 1
ATOM 1070 C CA . ASP A 1 136 ? -11.974 21.689 30.006 1.00 39.44 136 ASP A CA 1
ATOM 1071 C C . ASP A 1 136 ? -12.855 22.683 29.228 1.00 39.44 136 ASP A C 1
ATOM 1073 O O . ASP A 1 136 ? -12.557 23.880 29.176 1.00 39.44 136 ASP A O 1
ATOM 1077 N N . ASP A 1 137 ? -13.919 22.168 28.612 1.00 42.44 137 ASP A N 1
ATOM 1078 C CA . ASP A 1 137 ? -15.009 22.955 28.037 1.00 42.44 137 ASP A CA 1
ATOM 1079 C C . ASP A 1 137 ? -15.712 23.681 29.191 1.00 42.44 137 ASP A C 1
ATOM 1081 O O . ASP A 1 137 ? -16.409 23.056 29.990 1.00 42.44 137 ASP A O 1
ATOM 1085 N N . ASN A 1 138 ? -15.543 25.000 29.292 1.00 38.28 138 ASN A N 1
ATOM 1086 C CA . ASN A 1 138 ? -16.397 25.820 30.144 1.00 38.28 138 ASN A CA 1
ATOM 1087 C C . ASN A 1 138 ? -17.185 26.799 29.276 1.00 38.28 138 ASN A C 1
ATOM 1089 O O . ASN A 1 138 ? -16.683 27.837 28.841 1.00 38.28 138 ASN A O 1
ATOM 1093 N N . GLU A 1 139 ? -18.438 26.431 29.027 1.00 40.56 139 GLU A N 1
ATOM 1094 C CA . GLU A 1 139 ? -19.472 27.292 28.476 1.00 40.56 139 GLU A CA 1
ATOM 1095 C C . GLU A 1 139 ? -19.656 28.525 29.376 1.00 40.56 139 GLU A C 1
ATOM 1097 O O . GLU A 1 139 ? -20.122 28.413 30.508 1.00 40.56 139 GLU A O 1
ATOM 1102 N N . GLN A 1 140 ? -19.362 29.725 28.871 1.00 38.47 140 GLN A N 1
ATOM 1103 C CA . GLN A 1 140 ? -19.971 30.945 29.402 1.00 38.47 140 GLN A CA 1
ATOM 1104 C C . GLN A 1 140 ? -20.116 32.018 28.319 1.00 38.47 140 GLN A C 1
ATOM 1106 O O . GLN A 1 140 ? -19.178 32.691 27.900 1.00 38.47 140 GLN A O 1
ATOM 1111 N N . THR A 1 141 ? -21.357 32.161 27.871 1.00 38.31 141 THR A N 1
ATOM 1112 C CA . THR A 1 141 ? -21.904 33.283 27.112 1.00 38.31 141 THR A CA 1
ATOM 1113 C C . THR A 1 141 ? -21.697 34.601 27.869 1.00 38.31 141 THR A C 1
ATOM 1115 O O . THR A 1 141 ? -22.078 34.664 29.037 1.00 38.31 141 THR A O 1
ATOM 1118 N N . THR A 1 142 ? -21.184 35.654 27.207 1.00 31.89 142 THR A N 1
ATOM 1119 C CA . THR A 1 142 ? -21.668 37.068 27.228 1.00 31.89 142 THR A CA 1
ATOM 1120 C C . THR A 1 142 ? -20.586 38.059 26.727 1.00 31.89 142 THR A C 1
ATOM 1122 O O . THR A 1 142 ? -19.496 38.128 27.273 1.00 31.89 142 THR A O 1
ATOM 1125 N N . THR A 1 143 ? -20.956 38.795 25.669 1.00 37.50 143 THR A N 1
ATOM 1126 C CA . THR A 1 143 ? -20.476 40.038 24.989 1.00 37.50 143 THR A CA 1
ATOM 1127 C C . THR A 1 143 ? -19.278 40.910 25.478 1.00 37.50 143 THR A C 1
ATOM 1129 O O . THR A 1 143 ? -18.963 40.922 26.662 1.00 37.50 143 THR A O 1
ATOM 1132 N N . PRO A 1 144 ? -18.658 41.720 24.567 1.00 54.06 144 PRO A N 1
ATOM 1133 C CA . PRO A 1 144 ? -17.333 42.364 24.717 1.00 54.06 144 PRO A CA 1
ATOM 1134 C C . PRO A 1 144 ? -17.363 43.815 25.253 1.00 54.06 144 PRO A C 1
ATOM 1136 O O . PRO A 1 144 ? -18.423 44.446 25.240 1.00 54.06 144 PRO A O 1
ATOM 1139 N N . PRO A 1 145 ? -16.195 44.385 25.635 1.00 39.72 145 PRO A N 1
ATOM 1140 C CA . PRO A 1 145 ? -15.817 45.707 25.098 1.00 39.72 145 PRO A CA 1
ATOM 1141 C C . PRO A 1 145 ? -14.298 45.988 24.899 1.00 39.72 145 PRO A C 1
ATOM 1143 O O . PRO A 1 145 ? -13.479 45.638 25.738 1.00 39.72 145 PRO A O 1
ATOM 1146 N N . VAL A 1 146 ? -14.017 46.716 23.803 1.00 37.97 146 VAL A N 1
ATOM 1147 C CA . VAL A 1 146 ? -13.136 47.906 23.611 1.00 37.97 146 VAL A CA 1
ATOM 1148 C C . VAL A 1 146 ? -11.603 47.847 23.838 1.00 37.97 146 VAL A C 1
ATOM 1150 O O . VAL A 1 146 ? -11.087 47.271 24.785 1.00 37.97 146 VAL A O 1
ATOM 1153 N N . GLU A 1 147 ? -10.928 48.518 22.893 1.00 43.25 147 GLU A N 1
ATOM 1154 C CA . GLU A 1 147 ? -9.507 48.848 22.678 1.00 43.25 147 GLU A CA 1
ATOM 1155 C C . GLU A 1 147 ? -8.704 49.337 23.904 1.00 43.25 147 GLU A C 1
ATOM 1157 O O . GLU A 1 147 ? -9.237 50.050 24.746 1.00 43.25 147 GLU A O 1
ATOM 1162 N N . GLU A 1 148 ? -7.394 49.045 23.957 1.00 34.19 148 GLU A N 1
ATOM 1163 C CA . GLU A 1 148 ? -6.314 49.996 23.593 1.00 34.19 148 GLU A CA 1
ATOM 1164 C C . GLU A 1 148 ? -4.909 49.498 24.048 1.00 34.19 148 GLU A C 1
ATOM 1166 O O . GLU A 1 148 ? -4.665 49.231 25.218 1.00 34.19 148 GLU A O 1
ATOM 1171 N N . ASN A 1 149 ? -4.009 49.371 23.065 1.00 35.78 149 ASN A N 1
ATOM 1172 C CA . ASN A 1 149 ? -2.547 49.572 23.005 1.00 35.78 149 ASN A CA 1
ATOM 1173 C C . ASN A 1 149 ? -1.564 49.225 24.156 1.00 35.78 149 ASN A C 1
ATOM 1175 O O . ASN A 1 149 ? -1.697 49.636 25.302 1.00 35.78 149 ASN A O 1
ATOM 1179 N N . SER A 1 150 ? -0.400 48.743 23.685 1.00 39.19 150 SER A N 1
ATOM 1180 C CA . SER A 1 150 ? 0.977 48.963 24.187 1.00 39.19 150 SER A CA 1
ATOM 1181 C C . SER A 1 150 ? 1.620 47.847 25.013 1.00 39.19 150 SER A C 1
ATOM 1183 O O . SER A 1 150 ? 1.113 47.438 26.051 1.00 39.19 150 SER A O 1
ATOM 1185 N N . GLY A 1 151 ? 2.814 47.428 24.577 1.00 40.78 151 GLY A N 1
ATOM 1186 C CA . GLY A 1 151 ? 3.737 46.635 25.392 1.00 40.78 151 GLY A CA 1
ATOM 1187 C C . GLY A 1 151 ? 4.450 45.519 24.637 1.00 40.78 151 GLY A C 1
ATOM 1188 O O . GLY A 1 151 ? 4.253 44.346 24.932 1.00 40.78 151 GLY A O 1
ATOM 1189 N N . GLU A 1 152 ? 5.262 45.894 23.653 1.00 45.25 152 GLU A N 1
ATOM 1190 C CA . GLU A 1 152 ? 6.485 45.194 23.243 1.00 45.25 152 GLU A CA 1
ATOM 1191 C C . GLU A 1 152 ? 7.070 44.256 24.325 1.00 45.25 152 GLU A C 1
ATOM 1193 O O . GLU A 1 152 ? 7.707 44.684 25.285 1.00 45.25 152 GLU A O 1
ATOM 1198 N N . SER A 1 153 ? 6.836 42.947 24.178 1.00 46.44 153 SER A N 1
ATOM 1199 C CA . SER A 1 153 ? 7.440 41.935 25.046 1.00 46.44 153 SER A CA 1
ATOM 1200 C C . SER A 1 153 ? 8.843 41.616 24.533 1.00 46.44 153 SER A C 1
ATOM 1202 O O . SER A 1 153 ? 9.045 40.849 23.591 1.00 46.44 153 SER A O 1
ATOM 1204 N N . GLU A 1 154 ? 9.809 42.291 25.145 1.00 50.19 154 GLU A N 1
ATOM 1205 C CA . GLU A 1 154 ? 11.245 42.068 25.043 1.00 50.19 154 GLU A CA 1
ATOM 1206 C C . GLU A 1 154 ? 11.586 40.623 25.452 1.00 50.19 154 GLU A C 1
ATOM 1208 O O . GLU A 1 154 ? 11.650 40.275 26.633 1.00 50.19 154 GLU A O 1
ATOM 1213 N N . PHE A 1 155 ? 11.798 39.741 24.472 1.00 56.59 155 PHE A N 1
ATOM 1214 C CA . PHE A 1 155 ? 12.319 38.401 24.738 1.00 56.59 155 PHE A CA 1
ATOM 1215 C C . PHE A 1 155 ? 13.785 38.506 25.168 1.00 56.59 155 PHE A C 1
ATOM 1217 O O . PHE A 1 155 ? 14.694 38.653 24.350 1.00 56.59 155 PHE A O 1
ATOM 1224 N N . GLN A 1 156 ? 14.014 38.422 26.476 1.00 63.94 156 GLN A N 1
ATOM 1225 C CA . GLN A 1 156 ? 15.342 38.420 27.071 1.00 63.94 156 GLN A CA 1
ATOM 1226 C C . GLN A 1 156 ? 16.122 37.163 26.638 1.00 63.94 156 GLN A C 1
ATOM 1228 O O . GLN A 1 156 ? 15.875 36.048 27.099 1.00 63.94 156 GLN A O 1
ATOM 1233 N N . MET A 1 157 ? 17.086 37.342 25.734 1.00 64.25 157 MET A N 1
ATOM 1234 C CA . MET A 1 157 ? 18.011 36.297 25.293 1.00 64.25 157 MET A CA 1
ATOM 1235 C C . MET A 1 157 ? 19.059 36.044 26.392 1.00 64.25 157 MET A C 1
ATOM 1237 O O . MET A 1 157 ? 20.001 36.818 26.561 1.00 64.25 157 MET A O 1
ATOM 1241 N N . VAL A 1 158 ? 18.906 34.969 27.169 1.00 68.50 158 VAL A N 1
ATOM 1242 C CA . VAL A 1 158 ? 19.893 34.592 28.195 1.00 68.50 158 VAL A CA 1
ATOM 1243 C C . VAL A 1 158 ? 21.047 33.808 27.547 1.00 68.50 158 VAL A C 1
ATOM 1245 O O . VAL A 1 158 ? 20.795 32.803 26.879 1.00 68.50 158 VAL A O 1
ATOM 1248 N N . PRO A 1 159 ? 22.321 34.204 27.743 1.00 64.94 159 PRO A N 1
ATOM 1249 C CA . PRO A 1 159 ? 23.464 33.468 27.212 1.00 64.94 159 PRO A CA 1
ATOM 1250 C C . PRO A 1 159 ? 23.611 32.074 27.851 1.00 64.94 159 PRO A C 1
ATOM 1252 O O . PRO A 1 159 ? 23.438 31.933 29.067 1.00 64.94 159 PRO A O 1
ATOM 1255 N N . PRO A 1 160 ? 24.000 31.040 27.082 1.00 63.88 160 PRO A N 1
ATOM 1256 C CA . PRO A 1 160 ? 24.215 29.701 27.617 1.00 63.88 160 PRO A CA 1
ATOM 1257 C C . PRO A 1 160 ? 25.347 29.699 28.655 1.00 63.88 160 PRO A C 1
ATOM 1259 O O . PRO A 1 160 ? 26.482 30.100 28.379 1.00 63.88 160 PRO A O 1
ATOM 1262 N N . ARG A 1 161 ? 25.043 29.226 29.871 1.00 64.06 161 ARG A N 1
ATOM 1263 C CA . ARG A 1 161 ? 26.034 29.051 30.940 1.00 64.06 161 ARG A CA 1
ATOM 1264 C C . ARG A 1 161 ? 27.008 27.935 30.556 1.00 64.06 161 ARG A C 1
ATOM 1266 O O . ARG A 1 161 ? 26.598 26.814 30.265 1.00 64.06 161 ARG A O 1
ATOM 1273 N N . LYS A 1 162 ? 28.308 28.240 30.575 1.00 63.03 162 LYS A N 1
ATOM 1274 C CA . LYS A 1 162 ? 29.377 27.250 30.393 1.00 63.03 162 LYS A CA 1
ATOM 1275 C C . LYS A 1 162 ? 29.343 26.240 31.545 1.00 63.03 162 LYS A C 1
ATOM 1277 O O . LYS A 1 162 ? 29.393 26.633 32.707 1.00 63.03 162 LYS A O 1
ATOM 1282 N N . ALA A 1 163 ? 29.293 24.951 31.216 1.00 58.62 163 ALA A N 1
ATOM 1283 C CA . ALA A 1 163 ? 29.474 23.869 32.176 1.00 58.62 163 ALA A CA 1
ATOM 1284 C C . ALA A 1 163 ? 30.929 23.858 32.672 1.00 58.62 163 ALA A C 1
ATOM 1286 O O . ALA A 1 163 ? 31.868 23.704 31.886 1.00 58.62 163 ALA A O 1
ATOM 1287 N N . GLN A 1 164 ? 31.117 24.040 33.976 1.00 59.91 164 GLN A N 1
ATOM 1288 C CA . GLN A 1 164 ? 32.409 23.902 34.631 1.00 59.91 164 GLN A CA 1
ATOM 1289 C C . GLN A 1 164 ? 32.672 22.404 34.831 1.00 59.91 164 GLN A C 1
ATOM 1291 O O . GLN A 1 164 ? 31.909 21.713 35.498 1.00 59.91 164 GLN A O 1
ATOM 1296 N N . LYS A 1 165 ? 33.719 21.880 34.183 1.00 56.66 165 LYS A N 1
ATOM 1297 C CA . LYS A 1 165 ? 34.197 20.509 34.397 1.00 56.66 165 LYS A CA 1
ATOM 1298 C C . LYS A 1 165 ? 34.832 20.439 35.783 1.00 56.66 165 LYS A C 1
ATOM 1300 O O . LYS A 1 165 ? 35.873 21.055 35.995 1.00 56.66 165 LYS A O 1
ATOM 1305 N N . TYR A 1 166 ? 34.228 19.688 36.693 1.00 53.69 166 TYR A N 1
ATOM 1306 C CA . TYR A 1 166 ? 34.875 19.281 37.937 1.00 53.69 166 TYR A CA 1
ATOM 1307 C C . TYR A 1 166 ? 35.606 17.960 37.678 1.00 53.69 166 TYR A C 1
ATOM 1309 O O . TYR A 1 166 ? 35.046 17.040 37.078 1.00 53.69 166 TYR A O 1
ATOM 1317 N N . ARG A 1 167 ? 36.877 17.910 38.074 1.00 51.31 167 ARG A N 1
ATOM 1318 C CA . ARG A 1 167 ? 37.721 16.718 38.120 1.00 51.31 167 ARG A CA 1
ATOM 1319 C C . ARG A 1 167 ? 38.046 16.527 39.604 1.00 51.31 167 ARG A C 1
ATOM 1321 O O . ARG A 1 167 ? 38.634 17.445 40.163 1.00 51.31 167 ARG A O 1
ATOM 1328 N N . GLU A 1 168 ? 37.614 15.381 40.132 1.00 48.53 168 GLU A N 1
ATOM 1329 C CA . GLU A 1 168 ? 37.829 14.803 41.480 1.00 48.53 168 GLU A CA 1
ATOM 1330 C C . GLU A 1 168 ? 37.360 15.603 42.706 1.00 48.53 168 GLU A C 1
ATOM 1332 O O . GLU A 1 168 ? 37.888 16.699 42.987 1.00 48.53 168 GLU A O 1
#

Organism: Araneus ventricosus (NCBI:txid182803)

Radius of gyration: 29.04 Å; chains: 1; bounding box: 60×74×75 Å

Sequence (168 aa):
MDNRLTEPEYEGLSIMEQIKIWSTKQKEGRPPTEDELATCAAIQEQDRQKIITRQDIRKARKRLKKSKPNSEAAIKAAKDVDRYKDAMRAVDEVLRLYGQCPVLNCTKHPLPGNDDTNNELDATSCTEMDTTSLADDNEQTTTPPVEENSGESEFQMVPPRKAQKYRE

Secondary structure (DSSP, 8-state):
------GGGSTT--HHHHHHHHHHHHHTTSPPPHHHHHHHHHHHHHHHHHHHHHHHHHHHHHHHHHSPTT-HHHHHHHHHHHHHHHHHHHHHHHHHHH-S-SSTT--SS--TT-TT-----SS--S-------------------------------PPPPPPP----